Protein AF-A0A2V2S9H7-F1 (afdb_monomer)

Sequence (98 aa):
MRTKNIENTIVDEANHCTYVILAERVLTDGEIYRAIRQEILRRGSRLAEGETLTLTITSSGKSIASVSEPQSQKEAPSPVVPDSNKEDPSTSQIGSLG

Radius of gyration: 27.97 Å; Cα contacts (8 Å, |Δi|>4): 116; chains: 1; bounding box: 69×68×40 Å

Foldseek 3Di:
DPQQWDWDWDQDPVQQEIEIETESDDDDPVLVVVQVVVVCVVVVHDDDHQKYKYWYAYPVRDIDIDIDDRPPPPPDPDPPDPPDDDDDDDDDDDDDDD

Structure (mmCIF, N/CA/C/O backbone):
data_AF-A0A2V2S9H7-F1
#
_entry.id   AF-A0A2V2S9H7-F1
#
loop_
_atom_site.group_PDB
_atom_site.id
_atom_site.type_symbol
_atom_site.label_atom_id
_atom_site.label_alt_id
_atom_site.label_comp_id
_atom_site.label_asym_id
_atom_site.label_entity_id
_atom_site.label_seq_id
_atom_site.pdbx_PDB_ins_code
_atom_site.Cartn_x
_atom_site.Cartn_y
_atom_site.Cartn_z
_atom_site.occupancy
_atom_site.B_iso_or_equiv
_atom_site.auth_seq_id
_atom_site.auth_comp_id
_atom_site.auth_asym_id
_atom_site.auth_atom_id
_atom_site.pdbx_PDB_model_num
ATOM 1 N N . MET A 1 1 ? -4.674 4.029 24.653 1.00 42.78 1 MET A N 1
ATOM 2 C CA . MET A 1 1 ? -4.316 2.677 24.166 1.00 42.78 1 MET A CA 1
ATOM 3 C C . MET A 1 1 ? -3.635 2.856 22.818 1.00 42.78 1 MET A C 1
ATOM 5 O O . MET A 1 1 ? -4.149 3.639 22.035 1.00 42.78 1 MET A O 1
ATOM 9 N N . ARG A 1 2 ? -2.465 2.250 22.563 1.00 54.28 2 ARG A N 1
ATOM 10 C CA . ARG A 1 2 ? -1.874 2.276 21.212 1.00 54.28 2 ARG A CA 1
ATOM 11 C C . ARG A 1 2 ? -2.760 1.407 20.323 1.00 54.28 2 ARG A C 1
ATOM 13 O O . ARG A 1 2 ? -2.816 0.200 20.549 1.00 54.28 2 ARG A O 1
ATOM 20 N N . THR A 1 3 ? -3.493 2.015 19.399 1.00 60.06 3 THR A N 1
ATOM 21 C CA . THR A 1 3 ? -4.266 1.282 18.396 1.00 60.06 3 THR A CA 1
ATOM 22 C C . THR A 1 3 ? -3.290 0.388 17.632 1.00 60.06 3 THR A C 1
ATOM 24 O O . THR A 1 3 ? -2.282 0.872 17.120 1.00 60.06 3 THR A O 1
ATOM 27 N N . LYS A 1 4 ? -3.511 -0.931 17.642 1.00 79.75 4 LYS A N 1
ATOM 28 C CA . LYS A 1 4 ? -2.743 -1.839 16.786 1.00 79.75 4 LYS A CA 1
ATOM 29 C C . LYS A 1 4 ? -3.275 -1.652 15.373 1.00 79.75 4 LYS A C 1
ATOM 31 O O . LYS A 1 4 ? -4.442 -1.945 15.131 1.00 79.75 4 LYS A O 1
ATOM 36 N N . ASN A 1 5 ? -2.440 -1.141 14.478 1.00 87.19 5 ASN A N 1
ATOM 37 C CA . ASN A 1 5 ? -2.801 -1.053 13.071 1.00 87.19 5 ASN A CA 1
ATOM 38 C C . ASN A 1 5 ? -2.924 -2.470 12.492 1.00 87.19 5 ASN A C 1
ATOM 40 O O . ASN A 1 5 ? -2.137 -3.356 12.825 1.00 87.19 5 ASN A O 1
ATOM 44 N N . ILE A 1 6 ? -3.918 -2.662 11.637 1.00 88.56 6 ILE A N 1
ATOM 45 C CA . ILE A 1 6 ? -4.097 -3.831 10.787 1.00 88.56 6 ILE A CA 1
ATOM 46 C C . ILE A 1 6 ? -3.231 -3.624 9.549 1.00 88.56 6 ILE A C 1
ATOM 48 O O . ILE A 1 6 ? -3.329 -2.586 8.892 1.00 88.56 6 ILE A O 1
ATOM 52 N N . GLU A 1 7 ? -2.385 -4.602 9.254 1.00 92.31 7 GLU A N 1
ATOM 53 C CA . GLU A 1 7 ? -1.526 -4.616 8.075 1.00 92.31 7 GLU A CA 1
ATOM 54 C C . GLU A 1 7 ? -2.215 -5.356 6.928 1.00 92.31 7 GLU A C 1
ATOM 56 O O . GLU A 1 7 ? -2.712 -6.467 7.103 1.00 92.31 7 GLU A O 1
ATOM 61 N N . ASN A 1 8 ? -2.248 -4.725 5.759 1.00 88.75 8 ASN A N 1
ATOM 62 C CA . ASN A 1 8 ? -2.721 -5.313 4.514 1.00 88.75 8 ASN A CA 1
ATOM 63 C C . ASN A 1 8 ? -1.565 -5.275 3.522 1.00 88.75 8 ASN A C 1
ATOM 65 O O . ASN A 1 8 ? -1.092 -4.192 3.178 1.00 88.75 8 ASN A O 1
ATOM 69 N N . THR A 1 9 ? -1.130 -6.439 3.060 1.00 91.31 9 THR A N 1
ATOM 70 C CA . THR A 1 9 ? -0.011 -6.561 2.122 1.00 91.31 9 THR A CA 1
ATOM 71 C C . THR A 1 9 ? -0.547 -6.949 0.756 1.00 91.31 9 THR A C 1
ATOM 73 O O . THR A 1 9 ? -1.215 -7.971 0.611 1.00 91.31 9 THR A O 1
ATOM 76 N N . ILE A 1 10 ? -0.266 -6.114 -0.239 1.00 90.81 10 ILE A N 1
ATOM 77 C CA . ILE A 1 10 ? -0.688 -6.287 -1.623 1.00 90.81 10 ILE A CA 1
ATOM 78 C C . ILE A 1 10 ? 0.568 -6.478 -2.460 1.00 90.81 10 ILE A C 1
ATOM 80 O O . ILE A 1 10 ? 1.441 -5.610 -2.488 1.00 90.81 10 ILE A O 1
ATOM 84 N N . VAL A 1 11 ? 0.639 -7.608 -3.151 1.00 90.62 11 VAL A N 1
ATOM 85 C CA . VAL A 1 11 ? 1.702 -7.898 -4.112 1.00 90.62 11 VAL A CA 1
ATOM 86 C C . VAL A 1 11 ? 1.166 -7.583 -5.500 1.00 90.62 11 VAL A C 1
ATOM 88 O O . VAL A 1 11 ? 0.151 -8.141 -5.915 1.00 90.62 11 VAL A O 1
ATOM 91 N N . ASP A 1 12 ? 1.825 -6.666 -6.199 1.00 88.06 12 ASP A N 1
ATOM 92 C CA . ASP A 1 12 ? 1.493 -6.312 -7.572 1.00 88.06 12 ASP A CA 1
ATOM 93 C C . ASP A 1 12 ? 2.534 -6.913 -8.512 1.00 88.06 12 ASP A C 1
ATOM 95 O O . ASP A 1 12 ? 3.633 -6.385 -8.696 1.00 88.06 12 ASP A O 1
ATOM 99 N N . GLU A 1 13 ? 2.175 -8.053 -9.094 1.00 87.75 13 GLU A N 1
ATOM 100 C CA . GLU A 1 13 ? 3.049 -8.812 -9.986 1.00 87.75 13 GLU A CA 1
ATOM 101 C C . GLU A 1 13 ? 3.287 -8.094 -11.313 1.00 87.75 13 GLU A C 1
ATOM 103 O O . GLU A 1 13 ? 4.391 -8.140 -11.844 1.00 87.75 13 GLU A O 1
ATOM 108 N N . ALA A 1 14 ? 2.279 -7.388 -11.833 1.00 86.44 14 ALA A N 1
ATOM 109 C CA . ALA A 1 14 ? 2.410 -6.642 -13.082 1.00 86.44 14 ALA A CA 1
ATOM 110 C C . ALA A 1 14 ? 3.391 -5.481 -12.925 1.00 86.44 14 ALA A C 1
ATOM 112 O O . ALA A 1 14 ? 4.073 -5.096 -13.881 1.00 86.44 14 ALA A O 1
ATOM 113 N N . ASN A 1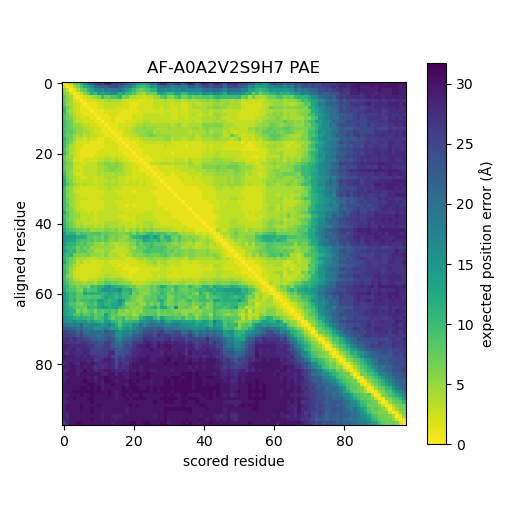 15 ? 3.441 -4.911 -11.717 1.00 83.25 15 ASN A N 1
ATOM 114 C CA . ASN A 1 15 ? 4.316 -3.797 -11.426 1.00 83.25 15 ASN A CA 1
ATOM 115 C C . ASN A 1 15 ? 5.620 -4.162 -10.706 1.00 83.25 15 ASN A C 1
ATOM 117 O O . ASN A 1 15 ? 6.454 -3.268 -10.543 1.00 83.25 15 ASN A O 1
ATOM 121 N N . HIS A 1 16 ? 5.805 -5.441 -10.361 1.00 87.50 16 HIS A N 1
ATOM 122 C CA . HIS A 1 16 ? 6.921 -5.975 -9.577 1.00 87.50 16 HIS A CA 1
ATOM 123 C C . HIS A 1 16 ? 7.183 -5.170 -8.297 1.00 87.50 16 HIS A C 1
ATOM 125 O O . HIS A 1 16 ? 8.326 -4.868 -7.953 1.00 87.50 16 HIS A O 1
ATOM 131 N N . CYS A 1 17 ? 6.119 -4.786 -7.595 1.00 87.88 17 CYS A N 1
ATOM 132 C CA . CYS A 1 17 ? 6.209 -3.986 -6.379 1.00 87.88 17 CYS A CA 1
ATOM 133 C C . CYS A 1 17 ? 5.267 -4.507 -5.294 1.00 87.88 17 CYS A C 1
ATOM 135 O O . CYS A 1 17 ? 4.315 -5.249 -5.550 1.00 87.88 17 CYS A O 1
ATOM 137 N N . THR A 1 18 ? 5.557 -4.120 -4.053 1.00 91.25 18 THR A N 1
ATOM 138 C CA . THR A 1 18 ? 4.738 -4.487 -2.894 1.00 91.25 18 THR A CA 1
ATOM 139 C C . THR A 1 18 ? 4.180 -3.235 -2.231 1.00 91.25 18 THR A C 1
ATOM 141 O O . THR A 1 18 ? 4.888 -2.249 -2.023 1.00 91.25 18 THR A O 1
ATOM 144 N N . TYR A 1 19 ? 2.902 -3.274 -1.867 1.00 91.44 19 TYR A N 1
ATOM 145 C CA . TYR A 1 19 ? 2.233 -2.223 -1.112 1.00 91.44 19 TYR A CA 1
ATOM 146 C C . TYR A 1 19 ? 1.852 -2.753 0.269 1.00 91.44 19 TYR A C 1
ATOM 148 O O . TYR A 1 19 ? 1.128 -3.739 0.380 1.00 91.44 19 TYR A O 1
ATOM 156 N N . VAL A 1 20 ? 2.305 -2.082 1.323 1.00 92.56 20 VAL A N 1
ATOM 157 C CA . VAL A 1 20 ? 1.969 -2.410 2.714 1.00 92.56 20 VAL A CA 1
ATOM 158 C C . VAL A 1 20 ? 1.076 -1.307 3.265 1.00 92.56 20 VAL A C 1
ATOM 160 O O . VAL A 1 20 ? 1.484 -0.152 3.335 1.00 92.56 20 VAL A O 1
ATOM 163 N N . ILE A 1 21 ? -0.155 -1.630 3.651 1.00 92.25 21 ILE A N 1
ATOM 164 C CA . ILE A 1 21 ? -1.149 -0.651 4.098 1.00 92.25 21 ILE A CA 1
ATOM 165 C C . ILE A 1 21 ? -1.532 -0.917 5.549 1.00 92.25 21 ILE A C 1
ATOM 167 O O . ILE A 1 21 ? -2.186 -1.907 5.872 1.00 92.25 21 ILE A O 1
ATOM 171 N N . LEU A 1 22 ? -1.149 0.013 6.416 1.00 92.50 22 LEU A N 1
ATOM 172 C CA . LEU A 1 22 ? -1.457 0.031 7.838 1.00 92.50 22 LEU A CA 1
ATOM 173 C C . LEU A 1 22 ? -2.702 0.887 8.087 1.00 92.50 22 LEU A C 1
ATOM 175 O O . LEU A 1 22 ? -2.728 2.061 7.718 1.00 92.50 22 LEU A O 1
ATOM 179 N N . ALA A 1 23 ? -3.720 0.342 8.748 1.00 89.81 23 ALA A N 1
ATOM 180 C CA . ALA A 1 23 ? -4.933 1.089 9.088 1.00 89.81 23 ALA A CA 1
ATOM 181 C C . ALA A 1 23 ? -5.506 0.689 10.451 1.00 89.81 23 ALA A C 1
ATOM 183 O O . ALA A 1 23 ? -5.334 -0.434 10.906 1.00 89.81 23 ALA A O 1
ATOM 184 N N . GLU A 1 24 ? -6.237 1.589 11.110 1.00 89.12 24 GLU A N 1
ATOM 185 C CA . GLU A 1 24 ? -6.882 1.295 12.407 1.00 89.12 24 GLU A CA 1
ATOM 186 C C . GLU A 1 24 ? -8.111 0.373 12.283 1.00 89.12 24 GLU A C 1
ATOM 188 O O . GLU A 1 24 ? -8.643 -0.103 13.285 1.00 89.12 24 GLU A O 1
ATOM 193 N N . ARG A 1 25 ? -8.566 0.117 11.052 1.00 87.38 25 ARG A N 1
ATOM 194 C CA . ARG A 1 25 ? -9.685 -0.771 10.725 1.00 87.38 25 ARG A CA 1
ATOM 195 C C . ARG A 1 25 ? -9.401 -1.564 9.457 1.00 87.38 25 ARG A C 1
ATOM 197 O O . ARG A 1 25 ? -8.505 -1.219 8.691 1.00 87.38 25 ARG A O 1
ATOM 204 N N . VAL A 1 26 ? -10.217 -2.586 9.218 1.00 86.31 26 VAL A N 1
ATOM 205 C CA . VAL A 1 26 ? -10.209 -3.322 7.951 1.00 86.31 26 VAL A CA 1
ATOM 206 C C . VAL A 1 26 ? -10.642 -2.375 6.831 1.00 86.31 26 VAL A C 1
ATOM 208 O O . VAL A 1 26 ? -11.624 -1.633 6.967 1.00 86.31 26 VAL A O 1
ATOM 211 N N . LEU A 1 27 ? -9.872 -2.380 5.749 1.00 86.62 27 LEU A N 1
ATOM 212 C CA . LEU A 1 27 ? -10.144 -1.611 4.544 1.00 86.62 27 LEU A CA 1
ATOM 213 C C . LEU A 1 27 ? -10.786 -2.512 3.497 1.00 86.62 27 LEU A C 1
ATOM 215 O O . LEU A 1 27 ? -10.506 -3.705 3.432 1.00 86.62 27 LEU A O 1
ATOM 219 N N . THR A 1 28 ? -11.631 -1.922 2.665 1.00 90.44 28 THR A N 1
ATOM 220 C CA . THR A 1 28 ? -12.131 -2.577 1.454 1.00 90.44 28 THR A CA 1
ATOM 221 C C . THR A 1 28 ? -11.106 -2.486 0.323 1.00 90.44 28 THR A C 1
ATOM 223 O O . THR A 1 28 ? -10.278 -1.571 0.297 1.00 90.44 28 THR A O 1
ATOM 226 N N . ASP A 1 29 ? -11.210 -3.371 -0.671 1.00 89.12 29 ASP A N 1
ATOM 227 C CA . ASP A 1 29 ? -10.336 -3.349 -1.855 1.00 89.12 29 ASP A CA 1
ATOM 228 C C . ASP A 1 29 ? -10.370 -1.995 -2.579 1.00 89.12 29 ASP A C 1
ATOM 230 O O . ASP A 1 29 ? -9.343 -1.472 -3.013 1.00 89.12 29 ASP A O 1
ATOM 234 N N . GLY A 1 30 ? -11.552 -1.372 -2.656 1.00 90.19 30 GLY A N 1
ATOM 235 C CA . GLY A 1 30 ? -11.718 -0.051 -3.260 1.00 90.19 30 GLY A CA 1
ATOM 236 C C . GLY A 1 30 ? -10.979 1.055 -2.499 1.00 90.19 30 GLY A C 1
ATOM 237 O O . GLY A 1 30 ? -10.404 1.953 -3.117 1.00 90.19 30 GLY A O 1
ATOM 238 N N . GLU A 1 31 ? -10.953 0.991 -1.166 1.00 89.81 31 GLU A N 1
ATOM 239 C CA . GLU A 1 31 ? -10.205 1.934 -0.326 1.00 89.81 31 GLU A CA 1
ATOM 240 C C . GLU A 1 31 ? -8.694 1.739 -0.468 1.00 89.81 31 GLU A C 1
ATOM 242 O O . GLU A 1 31 ? -7.964 2.719 -0.628 1.00 89.81 31 GLU A O 1
ATOM 247 N N . ILE A 1 32 ? -8.249 0.481 -0.479 1.00 90.12 32 ILE A N 1
ATOM 248 C CA . ILE A 1 32 ? -6.858 0.078 -0.716 1.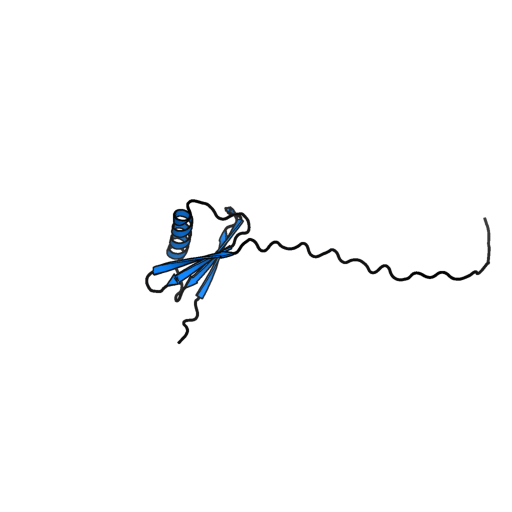00 90.12 32 ILE A CA 1
ATOM 249 C C . ILE A 1 32 ? -6.373 0.623 -2.063 1.00 90.12 32 ILE A C 1
ATOM 251 O O . ILE A 1 32 ? -5.401 1.382 -2.123 1.00 90.12 32 ILE A O 1
ATOM 255 N N . TYR A 1 33 ? -7.098 0.323 -3.142 1.00 90.38 33 TYR A N 1
ATOM 256 C CA . TYR A 1 33 ? -6.731 0.753 -4.488 1.00 90.38 33 TYR A CA 1
ATOM 257 C C . TYR A 1 33 ? -6.736 2.278 -4.624 1.00 90.38 33 TYR A C 1
ATOM 259 O O . TYR A 1 33 ? -5.837 2.864 -5.232 1.00 90.38 33 TYR A O 1
ATOM 267 N N . ARG A 1 34 ? -7.722 2.956 -4.020 1.00 90.06 34 ARG A N 1
ATOM 268 C CA . ARG A 1 34 ? -7.794 4.422 -4.024 1.00 90.06 34 ARG A CA 1
ATOM 269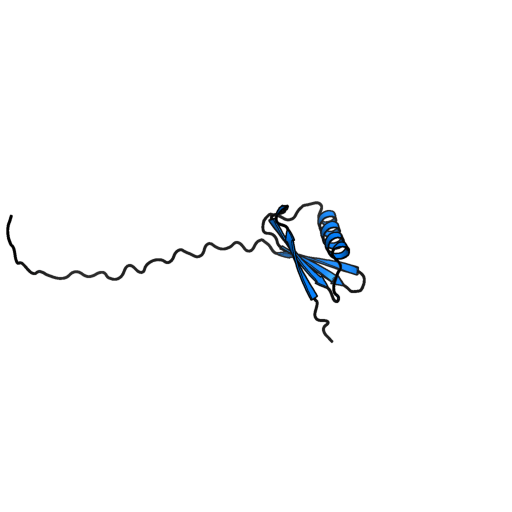 C C . ARG A 1 34 ? -6.585 5.045 -3.333 1.00 90.06 34 ARG A C 1
ATOM 271 O O . ARG A 1 34 ? -6.043 6.011 -3.868 1.00 90.06 34 ARG A O 1
ATOM 278 N N . ALA A 1 35 ? -6.161 4.503 -2.193 1.00 89.50 35 ALA A N 1
ATOM 279 C CA . ALA A 1 35 ? -5.001 4.996 -1.456 1.00 89.50 35 ALA A CA 1
ATOM 280 C C . ALA A 1 35 ? -3.700 4.818 -2.253 1.00 89.50 35 ALA A C 1
ATOM 282 O O . ALA A 1 35 ? -2.944 5.780 -2.407 1.00 89.50 35 ALA A O 1
ATOM 283 N N . ILE A 1 36 ? -3.486 3.630 -2.832 1.00 89.25 36 ILE A N 1
ATOM 284 C CA . ILE A 1 36 ? -2.333 3.347 -3.701 1.00 89.25 36 ILE A CA 1
ATOM 285 C C . ILE A 1 36 ? -2.316 4.310 -4.891 1.00 89.25 36 ILE A C 1
ATOM 287 O O . ILE A 1 36 ? -1.319 4.988 -5.141 1.00 89.25 36 ILE A O 1
ATOM 291 N N . ARG A 1 37 ? -3.445 4.435 -5.598 1.00 89.31 37 ARG A N 1
ATOM 292 C CA . ARG A 1 37 ? -3.561 5.295 -6.780 1.00 89.31 37 ARG A CA 1
ATOM 293 C C . ARG A 1 37 ? -3.297 6.762 -6.456 1.00 89.31 37 ARG A C 1
ATOM 295 O O . ARG A 1 37 ? -2.609 7.434 -7.219 1.00 89.31 37 ARG A O 1
ATOM 302 N N . GLN A 1 38 ? -3.838 7.269 -5.350 1.00 90.19 38 GLN A N 1
ATOM 303 C CA . GLN A 1 38 ? -3.596 8.646 -4.917 1.00 90.19 38 GLN A CA 1
ATOM 304 C C . GLN A 1 38 ? -2.118 8.901 -4.635 1.00 90.19 38 GLN A C 1
ATOM 306 O O . GLN A 1 38 ? -1.602 9.940 -5.037 1.00 90.19 38 GLN A O 1
ATOM 311 N N . GLU A 1 39 ? -1.433 7.957 -3.992 1.00 87.75 39 GLU A N 1
ATOM 312 C CA . GLU A 1 39 ? -0.015 8.113 -3.687 1.00 87.75 39 GLU A CA 1
ATOM 313 C C . GLU A 1 39 ? 0.860 8.061 -4.947 1.00 87.75 39 GLU A C 1
ATOM 315 O O . GLU A 1 39 ? 1.763 8.885 -5.093 1.00 87.75 39 GLU A O 1
ATOM 320 N N . ILE A 1 40 ? 0.564 7.164 -5.893 1.00 87.00 40 ILE A N 1
ATOM 321 C CA . ILE A 1 40 ? 1.253 7.120 -7.195 1.00 87.00 40 ILE A CA 1
ATOM 322 C C . ILE A 1 40 ? 1.071 8.452 -7.937 1.00 87.00 40 ILE A C 1
ATOM 324 O O . ILE A 1 40 ? 2.040 9.036 -8.421 1.00 87.00 40 ILE A O 1
ATOM 328 N N . LEU A 1 41 ? -0.158 8.977 -7.978 1.00 88.56 41 LEU A N 1
ATOM 329 C CA . LEU A 1 41 ? -0.441 10.269 -8.607 1.00 88.56 41 LEU A CA 1
ATOM 330 C C . LEU A 1 41 ? 0.279 11.426 -7.903 1.00 88.56 41 LEU A C 1
ATOM 332 O O . LEU A 1 41 ? 0.792 12.315 -8.576 1.00 88.56 41 LEU A O 1
ATOM 336 N N . ARG A 1 42 ? 0.350 11.412 -6.565 1.00 87.00 42 ARG A N 1
ATOM 337 C CA . ARG A 1 42 ? 1.049 12.436 -5.772 1.00 87.00 42 ARG A CA 1
ATOM 338 C C . ARG A 1 42 ? 2.548 12.471 -6.070 1.00 87.00 42 ARG A C 1
ATOM 340 O O . ARG A 1 42 ? 3.138 13.546 -6.065 1.00 87.00 42 ARG A O 1
ATOM 347 N N . ARG A 1 43 ? 3.162 11.310 -6.303 1.00 83.94 43 ARG A N 1
ATOM 348 C CA . ARG A 1 43 ? 4.590 11.192 -6.641 1.00 83.94 43 ARG A CA 1
ATOM 349 C C . ARG A 1 43 ? 4.904 11.674 -8.046 1.00 83.94 43 ARG A C 1
ATOM 351 O O . ARG A 1 43 ? 6.008 12.141 -8.287 1.00 83.94 43 ARG A O 1
ATOM 358 N N . GLY A 1 44 ? 3.956 11.527 -8.969 1.00 82.12 44 GLY A N 1
ATOM 359 C CA . GLY A 1 44 ? 4.179 11.806 -10.387 1.00 82.12 44 GLY A CA 1
ATOM 360 C C . GLY A 1 44 ? 5.089 10.787 -11.082 1.00 82.12 44 GLY A C 1
ATOM 361 O O . GLY A 1 44 ? 5.361 10.929 -12.270 1.00 82.12 44 GLY A O 1
ATOM 362 N N . SER A 1 45 ? 5.536 9.750 -10.371 1.00 77.81 45 SER A N 1
ATOM 363 C CA . SER A 1 45 ? 6.346 8.655 -10.892 1.00 77.81 45 SER A CA 1
ATOM 364 C C . SER A 1 45 ? 5.903 7.323 -10.292 1.00 77.81 45 SER A C 1
ATOM 366 O O . SER A 1 45 ? 5.290 7.255 -9.221 1.00 77.81 45 SER A O 1
ATOM 368 N N . ARG A 1 46 ? 6.192 6.248 -11.025 1.00 76.62 46 ARG A N 1
ATOM 369 C CA . ARG A 1 46 ? 5.957 4.877 -10.577 1.00 76.62 46 ARG A CA 1
ATOM 370 C C . ARG A 1 46 ? 7.043 4.459 -9.575 1.00 76.62 46 ARG A C 1
ATOM 372 O O . ARG A 1 46 ? 8.146 4.996 -9.614 1.00 76.62 46 ARG A O 1
ATOM 379 N N . LEU A 1 47 ? 6.712 3.508 -8.700 1.00 83.56 47 LEU A N 1
ATOM 380 C CA . LEU A 1 47 ? 7.700 2.798 -7.879 1.00 83.56 47 LEU A CA 1
ATOM 381 C C . LEU A 1 47 ? 8.688 2.052 -8.781 1.00 83.56 47 LEU A C 1
ATOM 383 O O . LEU A 1 47 ? 8.293 1.528 -9.827 1.00 83.56 47 LEU A O 1
ATOM 387 N N . ALA A 1 48 ? 9.950 2.008 -8.373 1.00 82.56 48 ALA A N 1
ATOM 388 C CA . ALA A 1 48 ? 10.942 1.168 -9.018 1.00 82.56 48 ALA A CA 1
ATOM 389 C C . ALA A 1 48 ? 10.655 -0.318 -8.744 1.00 82.56 48 ALA A C 1
ATOM 391 O O . ALA A 1 48 ? 9.934 -0.689 -7.816 1.00 82.56 48 ALA A O 1
ATOM 392 N N . GLU A 1 49 ? 11.209 -1.173 -9.594 1.00 83.38 49 GLU A N 1
ATOM 393 C CA . GLU A 1 49 ? 11.085 -2.619 -9.455 1.00 83.38 49 GLU A CA 1
ATOM 394 C C . GLU A 1 49 ? 11.691 -3.095 -8.125 1.00 83.38 49 GLU A C 1
ATOM 396 O O . GLU A 1 49 ? 12.781 -2.677 -7.731 1.00 83.38 49 GLU A O 1
ATOM 401 N N . GLY A 1 50 ? 10.952 -3.944 -7.410 1.00 84.12 50 GLY A N 1
ATOM 402 C CA . GLY A 1 50 ? 11.328 -4.452 -6.092 1.00 84.12 50 GLY A CA 1
ATOM 403 C C . GLY A 1 50 ? 11.105 -3.475 -4.933 1.00 84.12 50 GLY A C 1
ATOM 404 O O . GLY A 1 50 ? 11.336 -3.850 -3.783 1.00 84.12 50 GLY A O 1
ATOM 405 N N . GLU A 1 51 ? 10.649 -2.243 -5.182 1.00 84.12 51 GLU A N 1
ATOM 406 C CA . GLU A 1 51 ? 10.350 -1.301 -4.102 1.00 84.12 51 GLU A CA 1
ATOM 407 C C . GLU A 1 51 ? 9.099 -1.693 -3.316 1.00 84.12 51 GLU A C 1
ATOM 409 O O . GLU A 1 51 ? 8.116 -2.228 -3.847 1.00 84.12 51 GLU A O 1
ATOM 414 N N . THR A 1 52 ? 9.128 -1.349 -2.026 1.00 89.00 52 THR A N 1
ATOM 415 C CA . THR A 1 52 ? 7.971 -1.476 -1.143 1.00 89.00 52 THR A CA 1
ATOM 416 C C . THR A 1 52 ? 7.451 -0.101 -0.747 1.00 89.00 52 THR A C 1
ATOM 418 O O . THR A 1 52 ? 8.175 0.738 -0.203 1.00 89.00 52 THR A O 1
ATOM 421 N N . LEU A 1 53 ? 6.163 0.126 -1.002 1.00 89.81 53 LEU A N 1
ATOM 422 C CA . LEU A 1 53 ? 5.450 1.326 -0.587 1.00 89.81 53 LEU A CA 1
ATOM 423 C C . LEU A 1 53 ? 4.607 1.040 0.652 1.00 89.81 53 LEU A C 1
ATOM 425 O O . LEU A 1 53 ? 3.620 0.312 0.580 1.00 89.81 53 LEU A O 1
ATOM 429 N N . THR A 1 54 ? 4.940 1.695 1.759 1.00 91.44 54 THR A N 1
ATOM 430 C CA . THR A 1 54 ? 4.163 1.627 2.995 1.00 91.44 54 THR A CA 1
ATOM 431 C C . THR A 1 54 ? 3.228 2.829 3.104 1.00 91.44 54 THR A C 1
ATOM 433 O O . THR A 1 54 ? 3.665 3.979 3.060 1.00 91.44 54 THR A O 1
ATOM 436 N N . LEU A 1 55 ? 1.933 2.578 3.279 1.00 90.69 55 LEU A N 1
ATOM 437 C CA . LEU A 1 55 ? 0.884 3.575 3.481 1.00 90.69 55 LEU A CA 1
ATOM 438 C C . LEU A 1 55 ? 0.264 3.388 4.862 1.00 90.69 55 LEU A C 1
ATOM 440 O O . LEU A 1 55 ? -0.161 2.297 5.211 1.00 90.69 55 LEU A O 1
ATOM 444 N N . THR A 1 56 ? 0.156 4.453 5.644 1.00 90.62 56 THR A N 1
ATOM 445 C CA . THR A 1 56 ? -0.604 4.466 6.897 1.00 90.62 56 THR A CA 1
ATOM 446 C C . THR A 1 56 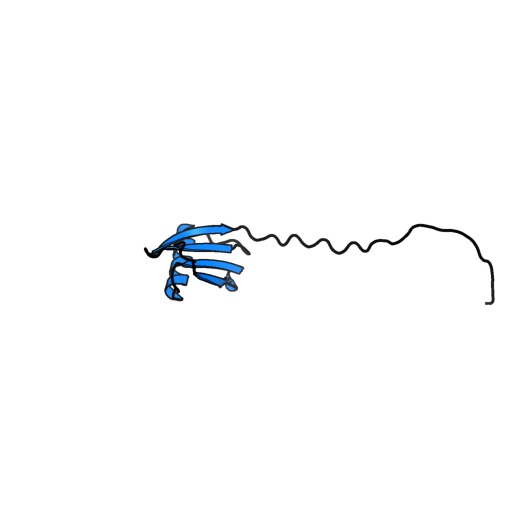? -1.855 5.309 6.713 1.00 90.62 56 THR A C 1
ATOM 448 O O . THR A 1 56 ? -1.757 6.519 6.510 1.00 90.62 56 THR A O 1
ATOM 451 N N . ILE A 1 57 ? -3.028 4.684 6.799 1.00 87.56 57 ILE A N 1
ATOM 452 C CA . ILE A 1 57 ? -4.330 5.340 6.674 1.00 87.56 57 ILE A CA 1
ATOM 453 C C . ILE A 1 57 ? -4.914 5.564 8.068 1.00 87.56 57 ILE A C 1
ATOM 455 O O . ILE A 1 57 ? -5.188 4.623 8.813 1.00 87.56 57 ILE A O 1
ATOM 459 N N . THR A 1 58 ? -5.121 6.829 8.425 1.00 82.50 58 THR A N 1
ATOM 460 C CA . THR A 1 58 ? -5.743 7.212 9.696 1.00 82.50 58 THR A CA 1
ATOM 461 C C . THR A 1 58 ? -7.264 7.071 9.631 1.00 82.50 58 THR A C 1
ATOM 463 O 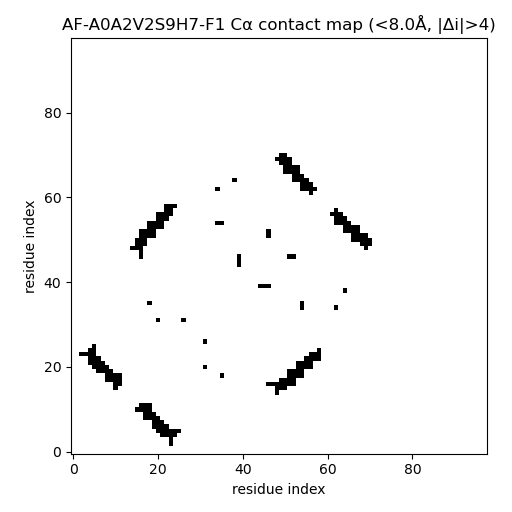O . THR A 1 58 ? -7.861 7.144 8.555 1.00 82.50 58 THR A O 1
ATOM 466 N N . SER A 1 59 ? -7.934 6.983 10.785 1.00 69.75 59 SER A N 1
ATOM 467 C CA . SER A 1 59 ? -9.408 6.984 10.861 1.00 69.75 59 SER A CA 1
ATOM 468 C C . SER A 1 59 ? -10.079 8.206 10.213 1.00 69.75 59 SER A C 1
ATOM 470 O O . SER A 1 59 ? -11.235 8.139 9.808 1.00 69.75 59 SER A O 1
ATOM 472 N N . SER A 1 60 ? -9.354 9.319 10.064 1.00 73.81 60 SER A N 1
ATOM 473 C CA . SER A 1 60 ? -9.804 10.524 9.350 1.00 73.81 60 SER A CA 1
ATOM 474 C C . SER A 1 60 ? -9.626 10.459 7.826 1.00 73.81 60 SER A C 1
ATOM 476 O O . SER A 1 60 ? -9.900 11.441 7.137 1.00 73.81 60 SER A O 1
ATOM 478 N N . GLY A 1 61 ? -9.150 9.331 7.289 1.00 68.56 61 GLY A N 1
ATOM 479 C CA . GLY A 1 61 ? -8.916 9.124 5.860 1.00 68.56 61 GLY A CA 1
ATOM 480 C C . GLY A 1 61 ? -7.671 9.831 5.319 1.00 68.56 61 GLY A C 1
ATOM 481 O O . GLY A 1 61 ? -7.503 9.915 4.103 1.00 68.56 61 GLY A O 1
ATOM 482 N N . LYS A 1 62 ? -6.797 10.352 6.191 1.00 75.25 62 LYS A N 1
ATOM 483 C CA . LYS A 1 62 ? -5.496 10.886 5.774 1.00 75.25 62 LYS A CA 1
ATOM 484 C C . LYS A 1 62 ? -4.516 9.733 5.590 1.00 75.25 62 LYS A C 1
AT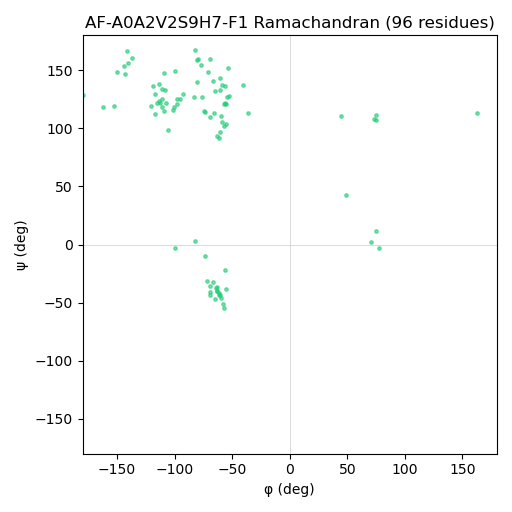OM 486 O O . LYS A 1 62 ? -4.497 8.804 6.392 1.00 75.25 62 LYS A O 1
ATOM 491 N N . SER A 1 63 ? -3.699 9.822 4.546 1.00 77.56 63 SER A N 1
ATOM 492 C CA . SER A 1 63 ? -2.658 8.841 4.247 1.00 77.56 63 SER A CA 1
ATOM 493 C C . SER A 1 63 ? -1.280 9.438 4.518 1.00 77.56 63 SER A C 1
ATOM 495 O O . SER A 1 63 ? -0.996 10.563 4.104 1.00 77.56 63 SER A O 1
ATOM 497 N N . ILE A 1 64 ? -0.437 8.687 5.220 1.00 81.31 64 ILE A N 1
ATOM 498 C CA . ILE A 1 64 ? 0.985 8.974 5.418 1.00 81.31 64 ILE A CA 1
ATOM 499 C C . ILE A 1 64 ? 1.757 7.883 4.684 1.00 81.31 64 ILE A C 1
ATOM 501 O O . ILE A 1 64 ? 1.579 6.707 4.981 1.00 81.31 64 ILE A O 1
ATOM 505 N N . ALA A 1 65 ? 2.603 8.263 3.732 1.00 79.75 65 ALA A N 1
ATOM 506 C CA . ALA A 1 65 ? 3.345 7.317 2.909 1.00 79.75 65 ALA A CA 1
ATOM 507 C C . ALA A 1 65 ? 4.836 7.307 3.259 1.00 79.75 65 ALA A C 1
ATOM 509 O O . ALA A 1 65 ? 5.422 8.333 3.605 1.00 79.75 65 ALA A O 1
ATOM 510 N N . SER A 1 66 ? 5.467 6.148 3.132 1.00 82.25 66 SER A N 1
ATOM 511 C CA . SER A 1 66 ? 6.913 5.956 3.244 1.00 82.25 66 SER A CA 1
ATOM 512 C C . SER A 1 66 ? 7.356 4.901 2.236 1.00 82.25 66 SER A C 1
ATOM 514 O O . SER A 1 66 ? 6.594 3.997 1.906 1.00 82.25 66 SER A O 1
ATOM 516 N N . VAL A 1 67 ? 8.564 5.041 1.701 1.00 78.38 67 VAL A N 1
ATOM 517 C CA . VAL A 1 67 ? 9.144 4.088 0.743 1.00 78.38 67 VAL A CA 1
ATOM 518 C C . VAL A 1 67 ? 10.320 3.435 1.408 1.00 78.38 67 VAL A C 1
ATOM 520 O O . VAL A 1 67 ? 11.105 4.116 2.068 1.00 78.38 67 VAL A O 1
ATOM 523 N N . SER A 1 68 ? 10.447 2.138 1.207 1.00 78.69 68 SER A N 1
ATOM 524 C CA . SER A 1 68 ? 11.678 1.433 1.501 1.00 78.69 68 SER A CA 1
ATOM 525 C C . SER A 1 68 ? 12.300 1.000 0.182 1.00 78.69 68 SER A C 1
ATOM 527 O O . SER A 1 68 ? 11.600 0.509 -0.707 1.00 78.69 68 SER A O 1
ATOM 529 N N . GLU A 1 69 ? 13.606 1.235 0.064 1.00 66.19 69 GLU A N 1
ATOM 530 C CA . GLU A 1 69 ? 14.417 0.754 -1.054 1.00 66.19 69 GLU A CA 1
ATOM 531 C C . GLU A 1 69 ? 14.241 -0.763 -1.208 1.00 66.19 69 GLU A C 1
ATOM 533 O O . GLU A 1 69 ? 13.960 -1.445 -0.209 1.00 66.19 69 GLU A O 1
ATOM 538 N N . PRO A 1 70 ? 14.399 -1.311 -2.430 1.00 60.12 70 PRO A N 1
ATOM 539 C CA . PRO A 1 70 ? 14.389 -2.752 -2.606 1.00 60.12 70 PRO A CA 1
ATOM 540 C C . PRO A 1 70 ? 15.415 -3.342 -1.642 1.00 60.12 70 PRO A C 1
ATOM 542 O O . PRO A 1 70 ? 16.569 -2.902 -1.614 1.00 60.12 70 PRO A O 1
ATOM 545 N N . GLN A 1 71 ? 15.007 -4.320 -0.825 1.00 51.56 71 GLN A N 1
ATOM 546 C CA . GLN A 1 71 ? 15.980 -5.131 -0.107 1.00 51.56 71 GLN A CA 1
ATOM 547 C C . GLN A 1 71 ? 16.819 -5.809 -1.182 1.00 51.56 71 GLN A C 1
ATOM 549 O O . GLN A 1 71 ? 16.414 -6.819 -1.751 1.00 51.56 71 GLN A O 1
ATOM 554 N N . SER A 1 72 ? 17.973 -5.215 -1.489 1.00 44.97 72 SER A N 1
ATOM 555 C CA . SER A 1 72 ? 19.004 -5.846 -2.286 1.00 44.97 72 SER A CA 1
ATOM 556 C C . SER A 1 72 ? 19.288 -7.149 -1.557 1.00 44.97 72 SER A C 1
ATOM 558 O O . SER A 1 72 ? 19.851 -7.144 -0.458 1.00 44.97 72 SER A O 1
ATOM 560 N N . GLN A 1 73 ? 18.782 -8.259 -2.096 1.00 46.31 73 GLN A N 1
ATOM 561 C CA . GLN A 1 73 ? 19.219 -9.573 -1.679 1.00 46.31 73 GLN A CA 1
ATOM 562 C C . GLN A 1 73 ? 20.698 -9.588 -2.023 1.00 46.31 73 GLN A C 1
ATOM 564 O O . GLN A 1 73 ? 21.087 -9.850 -3.156 1.00 46.31 73 GLN A O 1
ATOM 569 N N . LYS A 1 74 ? 21.523 -9.195 -1.050 1.00 41.94 74 LYS A N 1
ATOM 570 C CA . LYS A 1 74 ? 22.954 -9.407 -1.084 1.00 41.94 74 LYS A CA 1
ATOM 571 C C . LYS A 1 74 ? 23.088 -10.908 -1.244 1.00 41.94 74 LYS A C 1
ATOM 573 O O . LYS A 1 74 ? 22.813 -11.644 -0.298 1.00 41.94 74 LYS A O 1
ATOM 578 N N . GLU A 1 75 ? 23.379 -11.309 -2.475 1.00 45.53 75 GLU A N 1
ATOM 579 C CA . GLU A 1 75 ? 23.699 -12.663 -2.882 1.00 45.53 75 GLU A CA 1
ATOM 580 C C . GLU A 1 75 ? 24.505 -13.284 -1.744 1.00 45.53 75 GLU A C 1
ATOM 582 O O . GLU A 1 75 ? 25.556 -12.761 -1.351 1.00 45.53 75 GLU A O 1
ATOM 587 N N . ALA A 1 76 ? 23.918 -14.286 -1.085 1.00 50.16 76 ALA A N 1
ATOM 588 C CA . ALA A 1 76 ? 24.609 -14.984 -0.019 1.00 50.16 76 ALA A CA 1
ATOM 589 C C . ALA A 1 76 ? 25.937 -15.458 -0.623 1.00 50.16 76 ALA A C 1
ATOM 591 O O . ALA A 1 76 ? 25.900 -16.067 -1.695 1.00 50.16 76 ALA A O 1
ATOM 592 N N . PRO A 1 77 ? 27.100 -15.155 -0.016 1.00 51.81 77 PRO A N 1
ATOM 593 C CA . PRO A 1 77 ? 28.347 -15.673 -0.543 1.00 51.81 77 PRO A CA 1
ATOM 594 C C . PRO A 1 77 ? 28.211 -17.193 -0.585 1.00 51.81 77 PRO A C 1
ATOM 596 O O . PRO A 1 77 ? 27.907 -17.815 0.438 1.00 51.81 77 PRO A O 1
ATOM 599 N N . SER A 1 78 ? 28.369 -17.766 -1.781 1.00 54.41 78 SER A N 1
ATOM 600 C CA . SER A 1 78 ? 28.455 -19.208 -1.996 1.00 54.41 78 SER A CA 1
ATOM 601 C C . SER A 1 78 ? 29.314 -19.820 -0.890 1.00 54.41 78 SER A C 1
ATOM 603 O O . SER A 1 78 ? 30.339 -19.222 -0.543 1.00 54.41 78 SER A O 1
ATOM 605 N N . PRO A 1 79 ? 28.930 -20.968 -0.305 1.00 55.72 79 PRO A N 1
ATOM 606 C CA . PRO A 1 79 ? 29.709 -21.553 0.769 1.00 55.72 79 PRO A CA 1
ATOM 607 C C . PRO A 1 79 ? 31.109 -21.832 0.224 1.00 55.72 79 PRO A C 1
ATOM 609 O O . PRO A 1 79 ? 31.290 -22.688 -0.642 1.00 55.72 79 PRO A O 1
ATOM 612 N N . VAL A 1 80 ? 32.095 -21.070 0.708 1.00 59.25 80 VAL A N 1
ATOM 613 C CA . VAL A 1 80 ? 33.504 -21.428 0.583 1.00 59.25 80 VAL A CA 1
ATOM 614 C C . VAL A 1 80 ? 33.619 -22.776 1.267 1.00 59.25 80 VAL A C 1
ATOM 616 O O . VAL A 1 80 ? 33.510 -22.885 2.488 1.00 59.25 80 VAL A O 1
ATOM 619 N N . VAL A 1 81 ? 33.752 -23.814 0.450 1.00 62.66 81 VAL A N 1
ATOM 620 C CA . VAL A 1 81 ? 34.146 -25.140 0.901 1.00 62.66 81 VAL A CA 1
ATOM 621 C C . VAL A 1 81 ? 35.473 -24.940 1.637 1.00 62.66 81 VAL A C 1
ATOM 623 O O . VAL A 1 81 ? 36.393 -24.375 1.039 1.00 62.66 81 VAL A O 1
ATOM 626 N N . PRO A 1 82 ? 35.597 -25.297 2.925 1.00 51.22 82 PRO A N 1
ATOM 627 C CA . PRO A 1 82 ? 36.890 -25.244 3.577 1.00 51.22 82 PRO A CA 1
ATOM 628 C C . PRO A 1 82 ? 37.784 -26.280 2.894 1.00 51.22 82 PRO A C 1
ATOM 630 O O . PRO A 1 82 ? 37.523 -27.480 2.964 1.00 51.22 82 PRO A O 1
ATOM 633 N N . ASP A 1 83 ? 38.808 -25.793 2.196 1.00 52.31 83 ASP A N 1
ATOM 634 C CA . ASP A 1 83 ? 39.922 -26.592 1.699 1.00 52.31 83 ASP A CA 1
ATOM 635 C C . ASP A 1 83 ? 40.642 -27.167 2.927 1.00 52.31 83 ASP A C 1
ATOM 637 O O . ASP A 1 83 ? 41.417 -26.496 3.615 1.00 52.31 83 ASP A O 1
ATOM 641 N N . SER A 1 84 ? 40.243 -28.381 3.307 1.00 51.88 84 SER A N 1
ATOM 642 C CA . SER A 1 84 ? 40.841 -29.100 4.419 1.00 51.88 84 SER A CA 1
ATOM 643 C C . SER A 1 84 ? 42.219 -29.613 4.016 1.00 51.88 84 SER A C 1
ATOM 645 O O . SER A 1 84 ? 42.345 -30.549 3.236 1.00 51.88 84 SER A O 1
ATOM 647 N N . ASN A 1 85 ? 43.205 -29.038 4.701 1.00 45.38 85 ASN A N 1
ATOM 648 C CA . ASN A 1 85 ? 44.533 -29.560 5.009 1.00 45.38 85 ASN A CA 1
ATOM 649 C C . ASN A 1 85 ? 45.581 -29.603 3.888 1.00 45.38 85 ASN A C 1
ATOM 651 O O . ASN A 1 85 ? 45.667 -30.525 3.082 1.00 45.38 85 ASN A O 1
ATOM 655 N N . LYS A 1 86 ? 46.538 -28.677 4.030 1.00 54.81 86 LYS A N 1
ATOM 656 C CA . LYS A 1 86 ? 47.960 -28.988 3.850 1.00 54.81 86 LYS A CA 1
ATOM 657 C C . LYS A 1 86 ? 48.352 -30.132 4.793 1.00 54.81 86 LYS A C 1
ATOM 659 O O . LYS A 1 86 ? 47.979 -30.082 5.958 1.00 54.81 86 LYS A O 1
ATOM 664 N N . GLU A 1 87 ? 49.116 -31.098 4.288 1.00 42.72 87 GLU A N 1
ATOM 665 C CA . GLU A 1 87 ? 50.448 -31.507 4.780 1.00 42.72 87 GLU A CA 1
ATOM 666 C C . GLU A 1 87 ? 50.810 -32.902 4.231 1.00 42.72 87 GLU A C 1
ATOM 668 O O . GLU A 1 87 ? 50.192 -33.908 4.567 1.00 42.72 87 GLU A O 1
ATOM 673 N N . ASP A 1 88 ? 51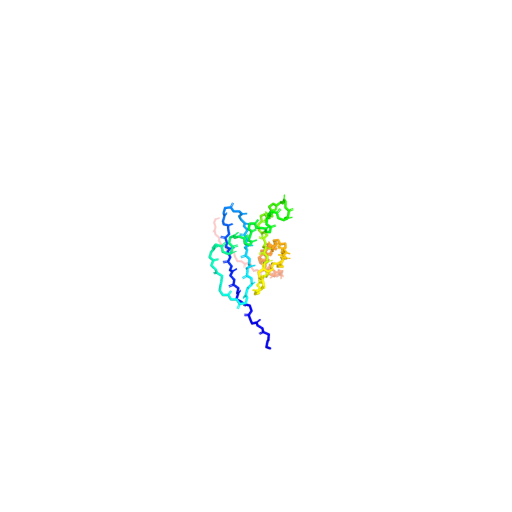.833 -32.933 3.372 1.00 49.16 88 ASP A N 1
ATOM 674 C CA . ASP A 1 88 ? 52.671 -34.108 3.091 1.00 49.16 88 ASP A CA 1
ATOM 675 C C . ASP A 1 88 ? 53.323 -34.572 4.409 1.00 49.16 88 ASP A C 1
ATOM 677 O O . ASP A 1 88 ? 53.807 -33.719 5.164 1.00 49.16 88 ASP A O 1
ATOM 681 N N . PRO A 1 89 ? 53.381 -35.886 4.706 1.00 46.12 89 PRO A N 1
ATOM 682 C CA . PRO A 1 89 ? 54.682 -36.537 4.541 1.00 46.12 89 PRO A CA 1
ATOM 683 C C . PRO A 1 89 ? 54.661 -38.041 4.179 1.00 46.12 89 PRO A C 1
ATOM 685 O O . PRO A 1 89 ? 53.876 -38.838 4.684 1.00 46.12 89 PRO A O 1
ATOM 688 N N . SER A 1 90 ? 55.700 -38.416 3.426 1.00 38.78 90 SER A N 1
ATOM 689 C CA . SER A 1 90 ? 56.470 -39.671 3.510 1.00 38.78 90 SER A CA 1
ATOM 690 C C . SER A 1 90 ? 55.862 -41.000 3.024 1.00 38.78 90 SER A C 1
ATOM 692 O O . SER A 1 90 ? 55.105 -41.681 3.701 1.00 38.78 90 SER A O 1
ATOM 694 N N . THR A 1 91 ? 56.409 -41.434 1.884 1.00 47.53 91 THR A N 1
ATOM 695 C CA . THR A 1 91 ? 57.032 -42.750 1.634 1.00 47.53 91 THR A CA 1
ATOM 696 C C . THR A 1 91 ? 56.317 -44.010 2.143 1.00 47.53 91 THR A C 1
ATOM 698 O O . THR A 1 91 ? 56.422 -44.378 3.309 1.00 47.53 91 THR A O 1
ATOM 701 N N . SER A 1 92 ? 55.794 -44.814 1.212 1.00 42.78 92 SER A N 1
ATOM 702 C CA . SER A 1 92 ? 55.960 -46.274 1.258 1.00 42.78 92 SER A CA 1
ATOM 703 C C . SER A 1 92 ? 55.899 -46.879 -0.142 1.00 42.78 92 SER A C 1
ATOM 705 O O . SER A 1 92 ? 54.934 -46.749 -0.886 1.00 42.78 92 SER A O 1
ATOM 707 N N . GLN A 1 93 ? 57.011 -47.513 -0.478 1.00 51.72 93 GLN A N 1
ATOM 708 C CA . GLN A 1 93 ? 57.294 -48.297 -1.664 1.00 51.72 93 GLN A CA 1
ATOM 709 C C . GLN A 1 93 ? 56.607 -49.665 -1.538 1.00 51.72 93 GLN A C 1
ATOM 711 O O . GLN A 1 93 ? 56.850 -50.355 -0.557 1.00 51.72 93 GLN A O 1
ATOM 716 N N . ILE A 1 94 ? 55.810 -50.081 -2.526 1.00 46.81 94 ILE A N 1
ATOM 717 C CA . ILE A 1 94 ? 55.599 -51.496 -2.891 1.00 46.81 94 ILE A CA 1
ATOM 718 C C . ILE A 1 94 ? 5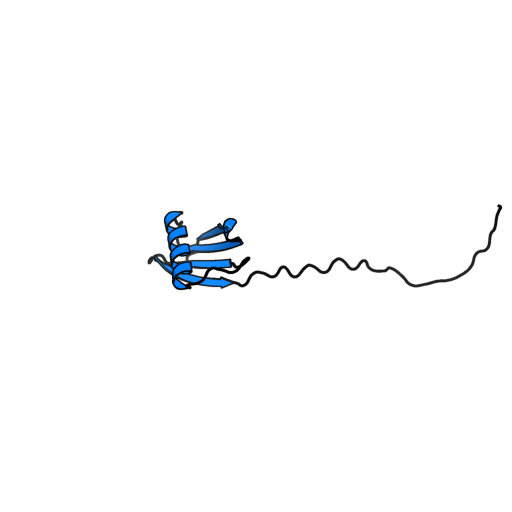5.011 -51.544 -4.304 1.00 46.81 94 ILE A C 1
ATOM 720 O O . ILE A 1 94 ? 53.957 -50.974 -4.571 1.00 46.81 94 ILE A O 1
ATOM 724 N N . GLY A 1 95 ? 55.738 -52.177 -5.224 1.00 42.41 95 GLY A N 1
ATOM 725 C CA . GLY A 1 95 ? 55.318 -52.343 -6.612 1.00 42.41 95 GLY A CA 1
ATOM 726 C C . GLY A 1 95 ? 54.356 -53.509 -6.817 1.00 42.41 95 GLY A C 1
ATOM 727 O O . GLY A 1 95 ? 54.238 -54.382 -5.960 1.00 42.41 95 GLY A O 1
ATOM 728 N N . SER A 1 96 ? 53.738 -53.556 -7.998 1.00 41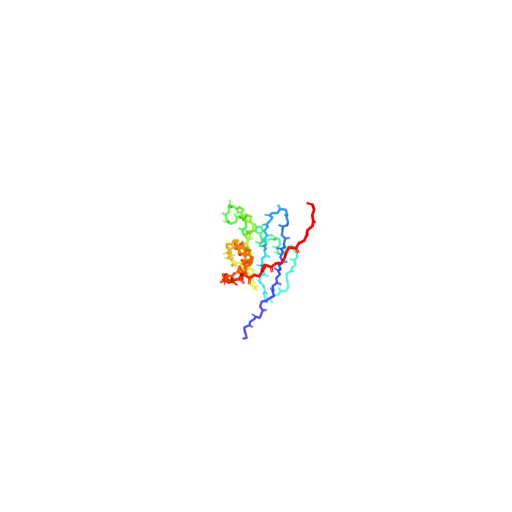.25 96 SER A N 1
ATOM 729 C CA . SER A 1 96 ? 53.637 -54.769 -8.820 1.00 41.25 96 SER A CA 1
ATOM 730 C C . SER A 1 96 ? 52.879 -54.525 -10.127 1.00 41.25 96 SER A C 1
ATOM 732 O O . SER A 1 96 ? 51.741 -54.076 -10.114 1.00 41.25 96 SER A O 1
ATOM 734 N N . LEU A 1 97 ? 53.547 -54.955 -11.200 1.00 40.81 97 LEU A N 1
ATOM 735 C CA . LEU A 1 97 ? 53.045 -55.687 -12.368 1.00 40.81 97 LEU A CA 1
ATOM 736 C C . LEU A 1 97 ? 52.217 -54.955 -13.437 1.00 40.81 97 LEU A C 1
ATOM 738 O O . LEU A 1 97 ? 51.043 -54.639 -13.265 1.00 40.81 97 LEU A O 1
ATOM 742 N N . GLY A 1 98 ? 52.869 -54.849 -14.598 1.00 33.69 98 GLY A N 1
ATOM 743 C CA . GLY A 1 98 ? 52.342 -54.598 -15.934 1.00 33.69 98 GLY A CA 1
ATOM 744 C C . GLY A 1 98 ? 53.483 -54.738 -16.927 1.00 33.69 98 GLY A C 1
ATOM 745 O O . GLY A 1 98 ? 54.263 -53.768 -17.017 1.00 33.69 98 GLY A O 1
#

Solvent-accessible surface area (backbone atoms only — not comparable to full-atom values): 6384 Å² total; per-residue (Å²): 129,86,80,73,60,44,77,45,80,44,80,40,77,92,62,42,30,36,38,38,38,33,18,77,55,91,74,52,72,68,56,51,51,49,52,53,50,50,52,40,60,74,65,74,50,79,78,55,73,53,24,35,42,37,36,38,40,45,94,85,73,50,74,49,76,50,76,46,76,46,80,72,76,71,72,73,77,72,84,76,74,78,84,79,70,90,77,89,81,83,88,83,91,81,88,85,90,132

Mean predicted aligned error: 14.4 Å

pLDDT: mean 73.68, std 18.43, range [33.69, 92.56]

Nearest PDB structures (foldseek):
  7zrz-assembly1_DP1  TM=3.726E-01  e=1.990E-01  Homo sapiens
  8hmz-assembly1_D  TM=3.931E-01  e=2.435E-01  Homo sapiens
  6z9u-assembly1_D  TM=4.044E-01  e=3.186E-01  Homo sapiens
  5inn-assembly3_C  TM=3.274E-01  e=1.959E+00  Mus musculus
  4gyz-assembly2_B  TM=3.119E-01  e=2.241E+00  Mus musculus

Secondary structure (DSSP, 8-state):
----PEEEEEEETTTTEEEEEEESSPPPHHHHHHHHHHHHHHHSSPPPTT-EEEEEE-TTS-EEEEEE------------------------------